Protein AF-A0A2V5MLC0-F1 (afdb_monomer)

Secondary structure (DSSP, 8-state):
-TTPPP-EEEEEEE-SSSSSS-SEEEEEEEEESSEEEEEEETTEEEEEETTEEEEEE-SSSSSS--EEEEEEE----SSTTSSSEEEEE-TTS-EEEEE-TT--EEEEETTEEEEE-SSEEEEE-TT-

Sequence (128 aa):
MPGQEAEDKILILEDTNGDGKADQTTVFADGLLIPTGVEPGDGGCYVGQSTELLHFKDTDGDGVADRKRIILSSFGTEDTHHILHTLRWGYDGQLYMNQSIYIHTHTETPHGVVRLNSGGILNLRLDT

Radius of gyration: 15.71 Å; Cα contacts (8 Å, |Δi|>4): 295; chains: 1; bounding box: 36×31×44 Å

Mean predicted aligned error: 4.31 Å

Nearest PDB structures (foldseek):
  3no2-assembly1_A  TM=5.331E-01  e=9.095E-01  Bacteroides caccae ATCC 43185
  7wb4-assembly1_P  TM=4.205E-01  e=1.010E+00  Xenopus laevis
  7z4b-assembly1_DW  TM=4.645E-01  e=8.621E+00  Escherichia phage vB_EcoP_SU10

Solvent-accessible surface area (backbone atoms only — not comparable to full-atom values): 7325 Å² total; per-residue (Å²): 110,95,91,57,77,48,72,41,69,42,71,47,74,40,52,86,83,74,83,86,51,67,76,45,77,41,72,26,45,67,62,34,53,66,69,58,23,67,35,80,48,96,60,36,32,37,32,22,28,50,40,34,33,34,37,37,26,36,89,85,76,82,65,42,48,79,43,78,45,80,76,42,50,47,41,25,66,79,40,82,92,22,30,49,22,63,46,41,80,43,99,86,69,28,43,32,35,32,34,33,60,78,22,51,29,59,27,74,49,97,90,45,80,48,76,42,82,38,55,50,76,49,75,45,66,89,93,110

Structure (mmCIF, N/CA/C/O backbone):
data_AF-A0A2V5MLC0-F1
#
_entry.id   AF-A0A2V5MLC0-F1
#
loop_
_atom_site.group_PDB
_atom_site.id
_atom_site.type_symbol
_atom_site.label_atom_id
_atom_site.label_alt_id
_atom_site.label_comp_id
_atom_site.label_asym_id
_atom_site.label_entity_id
_atom_site.label_seq_id
_atom_site.pdbx_PDB_ins_code
_atom_site.Cartn_x
_atom_site.Cartn_y
_atom_site.Cartn_z
_atom_site.occupancy
_atom_site.B_iso_or_equiv
_atom_site.auth_seq_id
_atom_site.auth_comp_id
_atom_site.auth_asym_id
_atom_site.auth_atom_id
_atom_site.pdbx_PDB_model_num
ATOM 1 N N . MET A 1 1 ? 18.795 -10.091 9.690 1.00 43.72 1 MET A N 1
ATOM 2 C CA . MET A 1 1 ? 19.873 -11.060 9.360 1.00 43.72 1 MET A CA 1
ATOM 3 C C . MET A 1 1 ? 19.466 -11.868 8.135 1.00 43.72 1 MET A C 1
ATOM 5 O O . MET A 1 1 ? 18.271 -11.945 7.880 1.00 43.72 1 MET A O 1
ATOM 9 N N . PRO A 1 2 ? 20.3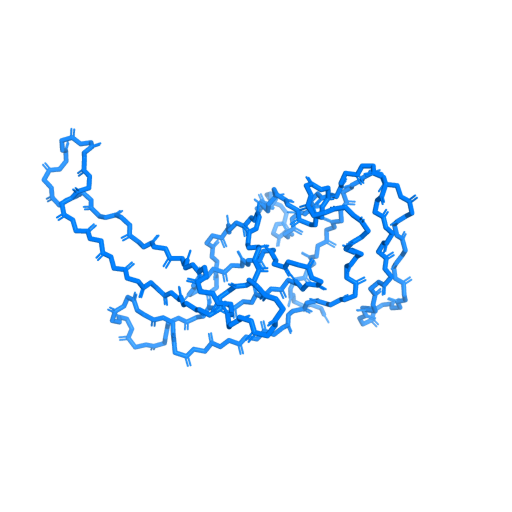97 -12.443 7.353 1.00 62.59 2 PRO A N 1
ATOM 10 C CA . PRO A 1 2 ? 20.025 -13.361 6.276 1.00 62.59 2 PRO A CA 1
ATOM 11 C C . PRO A 1 2 ? 19.097 -14.464 6.807 1.00 62.59 2 PRO A C 1
ATOM 13 O O . PRO A 1 2 ? 19.419 -15.091 7.814 1.00 62.59 2 PRO A O 1
ATOM 16 N N . GLY A 1 3 ? 17.939 -14.651 6.169 1.00 75.06 3 GLY A N 1
ATOM 17 C CA . GLY A 1 3 ? 16.911 -15.606 6.605 1.00 75.06 3 GLY A CA 1
ATOM 18 C C . GLY A 1 3 ? 15.980 -15.115 7.720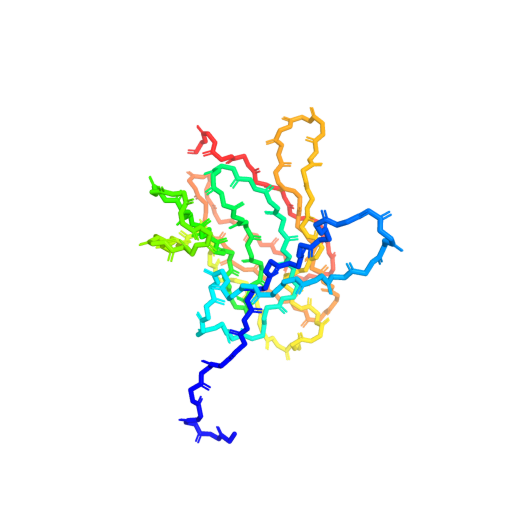 1.00 75.06 3 GLY A C 1
ATOM 19 O O . GLY A 1 3 ? 15.172 -15.899 8.201 1.00 75.06 3 GLY A O 1
ATOM 20 N N . GLN A 1 4 ? 16.082 -13.850 8.139 1.00 78.44 4 GLN A N 1
ATOM 21 C CA . GLN A 1 4 ? 15.099 -13.248 9.038 1.00 78.44 4 GLN A CA 1
ATOM 22 C C . GLN A 1 4 ? 13.780 -13.050 8.290 1.00 78.44 4 GLN A C 1
ATOM 24 O O . GLN A 1 4 ? 13.778 -12.547 7.164 1.00 78.44 4 GLN A O 1
ATOM 29 N N . GLU A 1 5 ? 12.685 -13.463 8.921 1.00 83.25 5 GLU A N 1
ATOM 30 C CA . GLU A 1 5 ? 11.348 -13.249 8.385 1.00 83.25 5 GLU A CA 1
ATOM 31 C C . GLU A 1 5 ? 11.028 -11.753 8.346 1.00 83.25 5 GLU A C 1
ATOM 33 O O . GLU A 1 5 ? 11.540 -10.955 9.134 1.00 83.25 5 GLU A O 1
ATOM 38 N N . ALA A 1 6 ? 10.229 -11.366 7.359 1.00 88.06 6 ALA A N 1
ATOM 39 C CA . ALA A 1 6 ? 9.779 -9.996 7.224 1.00 88.06 6 ALA A CA 1
ATOM 40 C C . ALA A 1 6 ? 8.773 -9.707 8.351 1.00 88.06 6 ALA A C 1
ATOM 42 O O . ALA A 1 6 ? 7.833 -10.474 8.537 1.00 88.06 6 ALA A O 1
ATOM 43 N N . GLU A 1 7 ? 8.983 -8.642 9.122 1.00 93.19 7 GLU A N 1
ATOM 44 C CA . GLU A 1 7 ? 8.195 -8.354 10.333 1.00 93.19 7 GLU A CA 1
ATOM 45 C C . GLU A 1 7 ? 7.532 -6.971 10.301 1.00 93.19 7 GLU A C 1
ATOM 47 O O . GLU A 1 7 ? 6.856 -6.599 11.265 1.00 93.19 7 GLU A O 1
ATOM 52 N N . ASP A 1 8 ? 7.689 -6.214 9.208 1.00 95.56 8 ASP A N 1
ATOM 53 C CA . ASP A 1 8 ? 7.096 -4.884 9.105 1.00 95.56 8 ASP A CA 1
ATOM 54 C C . ASP A 1 8 ? 5.565 -4.988 9.078 1.00 95.56 8 ASP A C 1
ATOM 56 O O . ASP A 1 8 ? 4.981 -6.007 8.686 1.00 95.56 8 ASP A O 1
ATOM 60 N N . LYS A 1 9 ? 4.908 -3.921 9.538 1.00 97.25 9 LYS A N 1
ATOM 61 C CA . LYS A 1 9 ? 3.466 -3.898 9.797 1.00 97.25 9 LYS A CA 1
ATOM 62 C C . LYS A 1 9 ? 2.806 -2.660 9.215 1.00 97.25 9 LYS A C 1
ATOM 64 O O . LYS A 1 9 ? 3.432 -1.613 9.061 1.00 97.25 9 LYS A O 1
ATOM 69 N N . ILE A 1 10 ? 1.507 -2.780 8.981 1.00 97.50 10 ILE A N 1
ATOM 70 C CA . ILE A 1 10 ? 0.590 -1.665 8.765 1.00 97.50 10 ILE A CA 1
ATOM 71 C C . ILE A 1 10 ? -0.253 -1.541 10.018 1.00 97.50 10 ILE A C 1
ATOM 73 O O . ILE A 1 10 ? -0.864 -2.514 10.462 1.00 97.50 10 ILE A O 1
ATOM 77 N N . LEU A 1 11 ? -0.265 -0.344 10.591 1.00 97.56 11 LEU A N 1
ATOM 78 C CA . LEU A 1 11 ? -0.981 -0.053 11.822 1.00 97.56 11 LEU A CA 1
ATOM 79 C C . LEU A 1 11 ? -2.134 0.903 11.533 1.00 97.56 11 LEU A C 1
ATOM 81 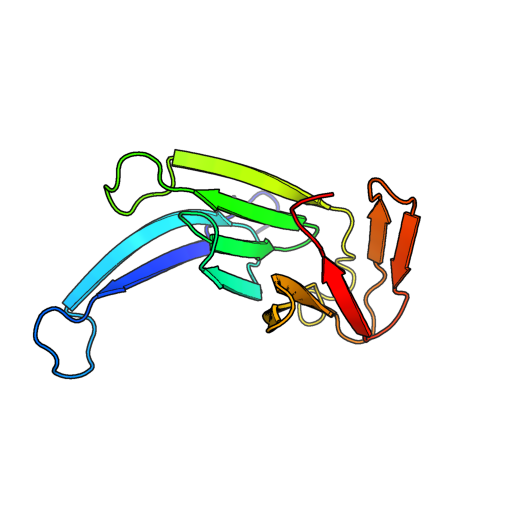O O . LEU A 1 11 ? -1.964 1.881 10.804 1.00 97.56 11 LEU A O 1
ATOM 85 N N . ILE A 1 12 ? -3.280 0.637 12.147 1.00 96.94 12 ILE A N 1
ATOM 86 C CA . ILE A 1 12 ? -4.365 1.604 12.288 1.00 96.94 12 ILE A CA 1
ATOM 87 C C . ILE A 1 12 ? -4.180 2.280 1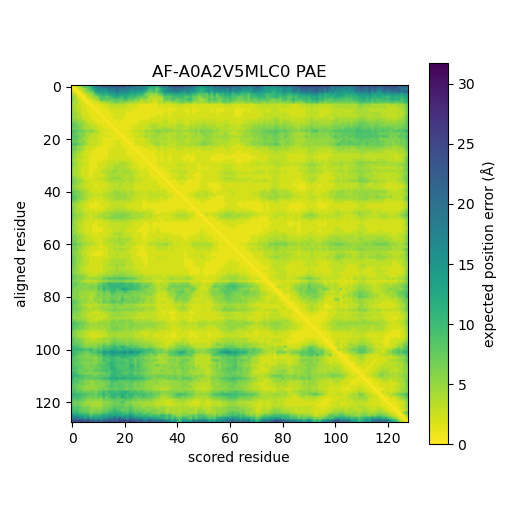3.643 1.00 96.94 12 ILE A C 1
ATOM 89 O O . ILE A 1 12 ? -4.083 1.606 14.669 1.00 96.94 12 ILE A O 1
ATOM 93 N N . LEU A 1 13 ? -4.101 3.608 13.626 1.00 96.94 13 LEU A N 1
ATOM 94 C CA . LEU A 1 13 ? -4.008 4.446 14.816 1.00 96.94 13 LEU A CA 1
ATOM 95 C C . LEU A 1 13 ? -5.328 5.198 14.969 1.00 96.94 13 LEU A C 1
ATOM 97 O O . LEU A 1 13 ? -5.682 5.989 14.094 1.00 96.94 13 LEU A O 1
ATOM 101 N N . GLU A 1 14 ? -6.047 4.943 16.056 1.00 97.00 14 GLU A N 1
ATOM 102 C CA . GLU A 1 14 ? -7.366 5.528 16.303 1.00 97.00 14 GLU A CA 1
ATOM 103 C C . GLU A 1 14 ? -7.311 6.492 17.489 1.00 97.00 14 GLU A C 1
ATOM 105 O O . GLU A 1 14 ? -6.865 6.125 18.576 1.00 97.00 14 GLU A O 1
ATOM 110 N N . ASP A 1 15 ? -7.769 7.723 17.270 1.00 97.56 15 ASP A N 1
ATOM 111 C CA . ASP A 1 15 ? -8.052 8.714 18.310 1.00 97.56 15 ASP A CA 1
ATOM 112 C C . ASP A 1 15 ? -9.553 8.659 18.622 1.00 97.56 15 ASP A C 1
ATOM 114 O O . ASP A 1 15 ? -10.388 9.083 17.820 1.00 97.56 15 ASP A O 1
ATOM 118 N N . THR A 1 16 ? -9.901 8.086 19.771 1.00 97.38 16 THR A N 1
ATOM 119 C CA . THR A 1 16 ? -11.295 7.844 20.170 1.00 97.38 16 THR A CA 1
ATOM 120 C C . THR A 1 16 ? -11.909 9.020 20.919 1.00 97.38 16 THR A C 1
ATOM 122 O O . THR A 1 16 ? -13.127 9.057 21.118 1.00 97.38 16 THR A O 1
ATOM 125 N N . ASN A 1 17 ? -11.087 9.979 21.350 1.00 97.44 17 ASN A N 1
ATOM 126 C CA . ASN A 1 17 ? -11.505 11.086 22.204 1.00 97.44 17 ASN A CA 1
ATOM 127 C C . ASN A 1 17 ? -11.335 12.473 21.544 1.00 97.44 17 ASN A C 1
ATOM 129 O O . ASN A 1 17 ? -11.879 13.459 22.050 1.00 97.44 17 ASN A O 1
ATOM 133 N N . GLY A 1 18 ? -10.671 12.539 20.390 1.00 97.06 18 GLY A N 1
ATOM 134 C CA . GLY A 1 18 ? -10.490 13.736 19.575 1.00 97.06 18 GLY A CA 1
ATOM 135 C C . GLY A 1 18 ? -9.401 14.687 20.075 1.00 97.06 18 GLY A C 1
ATOM 136 O O . GLY A 1 18 ? -9.451 15.874 19.737 1.00 97.06 18 GLY A O 1
ATOM 137 N N . ASP A 1 19 ? -8.451 14.227 20.895 1.00 97.88 19 ASP A N 1
ATOM 138 C CA . ASP A 1 19 ? -7.356 15.053 21.424 1.00 97.88 19 ASP A CA 1
ATOM 139 C C . ASP A 1 19 ? -6.124 15.135 20.502 1.00 97.88 19 ASP A C 1
ATOM 141 O O . ASP A 1 19 ? -5.156 15.843 20.812 1.00 97.88 19 ASP A O 1
ATOM 145 N N . GLY A 1 20 ? -6.166 14.461 19.351 1.00 96.25 20 GLY A N 1
ATOM 146 C CA . GLY A 1 20 ? -5.086 14.393 18.374 1.00 96.25 20 GLY A CA 1
ATOM 147 C C . GLY A 1 20 ? -4.015 13.352 18.703 1.00 96.25 20 GLY A C 1
ATOM 148 O O . GLY A 1 20 ? -2.941 13.386 18.092 1.00 96.25 20 GLY A O 1
ATOM 149 N N . LYS A 1 21 ? -4.259 12.445 19.656 1.00 96.88 21 LYS A N 1
ATOM 150 C CA . LYS A 1 21 ? -3.377 11.320 19.985 1.00 96.88 21 LYS A CA 1
ATOM 151 C C . LYS A 1 21 ? -4.100 10.001 19.763 1.00 96.88 21 LYS A C 1
ATOM 153 O O . LYS A 1 21 ? -5.286 9.865 20.014 1.00 96.88 21 LYS A O 1
ATOM 158 N N . ALA A 1 22 ? -3.346 9.002 19.318 1.00 97.31 22 ALA A N 1
ATOM 159 C CA . ALA A 1 22 ? -3.882 7.657 19.202 1.00 97.31 22 ALA A CA 1
ATOM 160 C C . ALA A 1 22 ? -4.131 7.062 20.599 1.00 97.31 22 ALA A C 1
ATOM 162 O O . A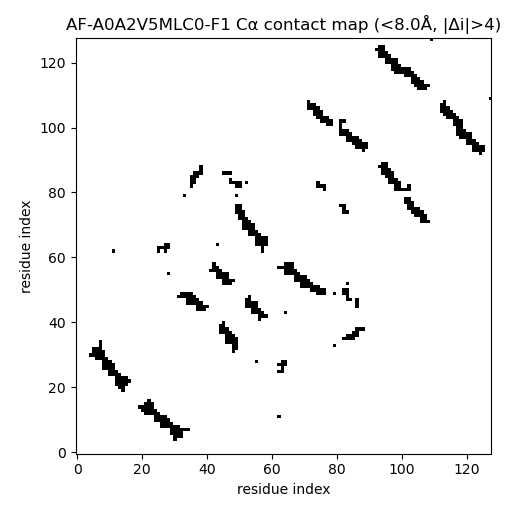LA A 1 22 ? -3.205 6.969 21.408 1.00 97.31 22 ALA A O 1
ATOM 163 N N . ASP A 1 23 ? -5.363 6.629 20.843 1.00 97.50 23 ASP A N 1
ATOM 164 C CA . ASP A 1 23 ? -5.784 5.867 22.020 1.00 97.50 23 ASP A CA 1
ATOM 165 C C . ASP A 1 23 ? -5.647 4.359 21.786 1.00 97.50 23 ASP A C 1
ATOM 167 O O . ASP A 1 23 ? -5.361 3.598 22.713 1.00 97.50 23 ASP A O 1
ATOM 171 N N . GLN A 1 24 ? -5.859 3.921 20.540 1.00 97.00 24 GLN A N 1
ATOM 172 C CA . GLN A 1 24 ? -5.794 2.518 20.143 1.00 97.00 24 GLN A CA 1
ATOM 173 C C . GLN A 1 24 ? -4.850 2.316 18.959 1.00 97.00 24 GLN A C 1
ATOM 175 O O . GLN A 1 24 ? -4.651 3.190 18.112 1.00 97.00 24 GLN A O 1
ATOM 180 N N . THR A 1 25 ? -4.228 1.141 18.925 1.00 97.62 25 THR A N 1
ATOM 181 C CA . THR A 1 25 ? -3.342 0.711 17.844 1.00 97.62 25 THR A CA 1
ATOM 182 C C . THR A 1 25 ? -3.681 -0.720 17.474 1.00 97.62 25 THR A C 1
ATOM 184 O O . THR A 1 25 ? -3.522 -1.626 18.292 1.00 97.62 25 THR A O 1
ATOM 187 N N . THR A 1 26 ? -4.097 -0.913 16.229 1.00 97.25 26 THR A N 1
ATOM 188 C CA . THR A 1 26 ? -4.445 -2.222 15.673 1.00 97.25 26 THR A CA 1
ATOM 189 C C . THR A 1 26 ? -3.453 -2.579 14.579 1.00 97.25 26 THR A C 1
ATOM 191 O O . THR A 1 26 ? -3.112 -1.745 13.739 1.00 97.25 26 THR A O 1
ATOM 194 N N . VAL A 1 27 ? -2.970 -3.821 14.581 1.00 98.12 27 VAL A N 1
ATOM 195 C CA . VAL A 1 27 ? -2.171 -4.350 13.471 1.00 98.12 27 VAL A CA 1
ATOM 196 C C . VAL A 1 27 ? -3.132 -4.748 12.358 1.00 98.12 27 VAL A C 1
ATOM 198 O O . VAL A 1 27 ? -3.799 -5.768 12.467 1.00 98.12 27 VAL A O 1
ATOM 201 N N . PHE A 1 28 ? -3.195 -3.944 11.299 1.00 98.25 28 PHE A N 1
ATOM 202 C CA . PHE A 1 28 ? -4.046 -4.222 10.143 1.00 98.25 28 PHE A CA 1
ATOM 203 C C . PHE A 1 28 ? -3.461 -5.330 9.266 1.00 98.25 28 PHE A C 1
ATOM 205 O O . PHE A 1 28 ? -4.175 -6.214 8.811 1.00 98.25 28 PHE A O 1
ATOM 212 N N . ALA A 1 29 ? -2.149 -5.289 9.028 1.00 97.62 29 ALA A N 1
ATOM 213 C CA . ALA A 1 29 ? -1.424 -6.317 8.291 1.00 97.62 29 ALA A CA 1
ATOM 214 C C . ALA A 1 29 ? 0.010 -6.425 8.815 1.00 97.62 29 ALA A C 1
ATOM 216 O O . ALA A 1 29 ? 0.589 -5.435 9.271 1.00 97.62 29 ALA A O 1
ATOM 217 N N . ASP A 1 30 ? 0.600 -7.612 8.727 1.00 96.50 30 ASP A N 1
ATOM 218 C CA . ASP A 1 30 ? 1.996 -7.861 9.065 1.00 96.50 30 ASP A CA 1
ATOM 219 C C . ASP A 1 30 ? 2.688 -8.779 8.050 1.00 96.50 30 ASP A C 1
ATOM 221 O O . ASP A 1 30 ? 2.144 -9.090 6.985 1.00 96.50 30 ASP A O 1
ATOM 225 N N . GLY A 1 31 ? 3.948 -9.123 8.327 1.00 94.25 31 GLY A N 1
ATOM 226 C CA . GLY A 1 31 ? 4.753 -9.922 7.411 1.00 94.25 31 GLY A CA 1
ATOM 227 C C . GLY A 1 31 ? 5.237 -9.130 6.196 1.00 94.25 31 GLY A C 1
ATOM 228 O O . GLY A 1 31 ? 5.483 -9.718 5.138 1.00 94.25 31 GLY A O 1
ATOM 229 N N . LEU A 1 32 ? 5.306 -7.797 6.304 1.00 94.75 32 LEU A N 1
ATOM 230 C CA . LEU A 1 32 ? 5.745 -6.940 5.210 1.00 94.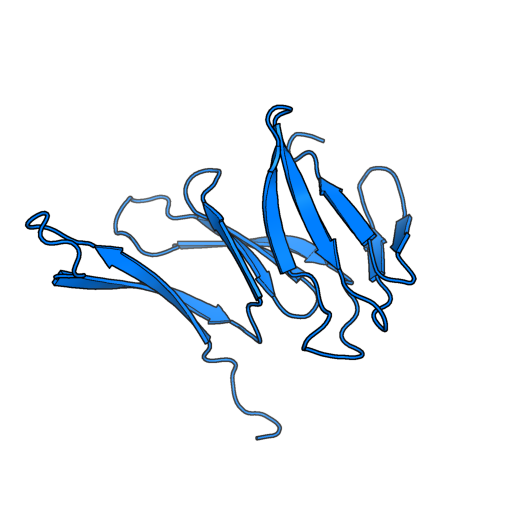75 32 LEU A CA 1
ATOM 231 C C . LEU A 1 32 ? 7.268 -6.827 5.165 1.00 94.75 32 LEU A C 1
ATOM 233 O O . LEU A 1 32 ? 7.945 -6.836 6.192 1.00 94.75 32 LEU A O 1
ATOM 237 N N . LEU A 1 33 ? 7.795 -6.700 3.947 1.00 92.81 33 LEU A N 1
ATOM 238 C CA . LEU A 1 33 ? 9.221 -6.550 3.662 1.00 92.81 33 LEU A CA 1
ATOM 239 C C . LEU A 1 33 ? 9.515 -5.164 3.083 1.00 92.81 33 LEU A C 1
ATOM 241 O O . LEU A 1 33 ? 9.403 -4.977 1.874 1.00 92.81 33 LEU A O 1
ATOM 245 N N . ILE A 1 34 ? 9.957 -4.209 3.901 1.00 92.94 34 ILE A N 1
ATOM 246 C CA . ILE A 1 34 ? 10.312 -2.856 3.438 1.00 92.94 34 ILE A CA 1
ATOM 247 C C . ILE A 1 34 ? 9.103 -2.160 2.764 1.00 92.94 34 ILE A C 1
ATOM 249 O O . ILE A 1 34 ? 9.151 -1.823 1.573 1.00 92.94 34 ILE A O 1
ATOM 253 N N . PRO A 1 35 ? 7.978 -1.968 3.483 1.00 95.31 35 PRO A N 1
ATOM 254 C CA . PRO A 1 35 ? 6.877 -1.153 2.992 1.00 95.31 35 PRO A CA 1
ATOM 255 C C . PRO A 1 35 ? 7.299 0.323 2.961 1.00 95.31 35 PRO A C 1
ATOM 257 O O . PRO A 1 35 ? 7.840 0.852 3.930 1.00 95.31 35 PRO A O 1
ATOM 260 N N . THR A 1 36 ? 7.057 1.003 1.843 1.00 94.88 36 THR A N 1
ATOM 261 C CA . THR A 1 36 ? 7.523 2.388 1.601 1.00 94.88 36 THR A CA 1
ATOM 262 C C . THR A 1 36 ? 6.413 3.345 1.174 1.00 94.88 36 THR A C 1
ATOM 264 O O . THR A 1 36 ? 6.619 4.558 1.107 1.00 94.88 36 THR A O 1
ATOM 267 N N . GLY A 1 37 ? 5.206 2.835 0.940 1.00 94.31 37 GLY A N 1
ATOM 268 C CA . GLY A 1 37 ? 4.018 3.647 0.722 1.00 94.31 37 GLY A CA 1
ATOM 269 C C . GLY A 1 37 ? 2.761 2.882 1.101 1.00 94.31 37 GLY A C 1
ATOM 270 O O . GLY A 1 37 ? 2.696 1.674 0.897 1.00 94.31 37 GLY A O 1
ATOM 271 N N . VAL A 1 38 ? 1.771 3.595 1.632 1.00 97.06 38 VAL A N 1
ATOM 272 C CA . VAL A 1 38 ? 0.440 3.072 1.948 1.00 97.06 38 VAL A CA 1
ATOM 273 C C . VAL A 1 38 ? -0.603 4.085 1.492 1.00 97.06 38 VAL A C 1
ATOM 275 O O . VAL A 1 38 ? -0.424 5.278 1.717 1.00 97.06 38 VAL A O 1
ATOM 278 N N . GLU A 1 39 ? -1.668 3.616 0.849 1.00 97.44 39 GLU A N 1
ATOM 279 C CA . GLU A 1 39 ? -2.804 4.447 0.44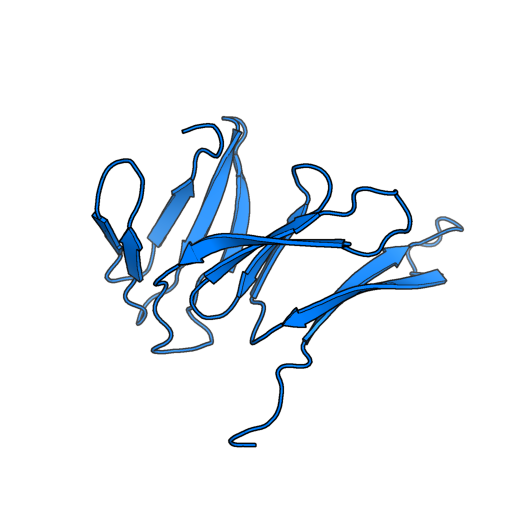2 1.00 97.44 39 GLU A CA 1
ATOM 280 C C . GLU A 1 39 ? -4.120 3.677 0.661 1.00 97.44 39 GLU A C 1
ATOM 282 O O . GLU A 1 39 ? -4.295 2.598 0.082 1.00 97.44 39 GLU A O 1
ATOM 287 N N . PRO A 1 40 ? -5.056 4.180 1.487 1.00 95.94 40 PRO A N 1
ATOM 288 C CA . PRO A 1 40 ? -6.363 3.551 1.680 1.00 95.94 40 PRO A CA 1
ATOM 289 C C . PRO A 1 40 ? -7.167 3.443 0.377 1.00 95.94 40 PRO A C 1
ATOM 291 O O . PRO A 1 40 ? -7.167 4.360 -0.444 1.00 95.94 40 PRO A O 1
ATOM 294 N N . GLY A 1 41 ? -7.891 2.341 0.183 1.00 93.94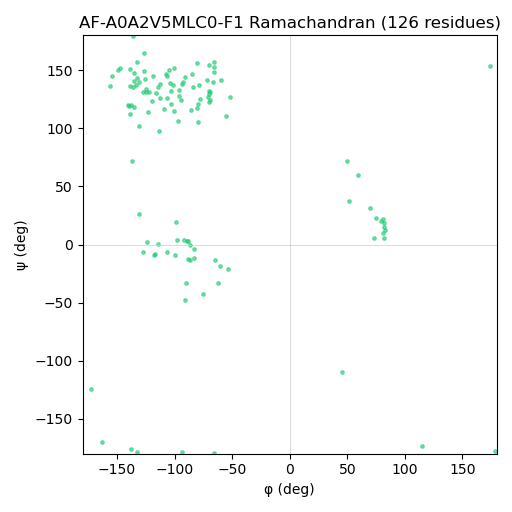 41 GLY A N 1
ATOM 295 C CA . GLY A 1 41 ? -8.713 2.122 -1.009 1.00 93.94 41 GLY A CA 1
ATOM 296 C C . GLY A 1 41 ? -9.342 0.729 -1.078 1.00 93.94 41 GLY A C 1
ATOM 297 O O . GLY A 1 41 ? -8.823 -0.241 -0.528 1.00 93.94 41 GLY A O 1
ATOM 298 N N . ASP A 1 42 ? -10.479 0.627 -1.768 1.00 92.88 42 ASP A N 1
ATOM 299 C CA . ASP A 1 42 ? -11.162 -0.633 -2.109 1.00 92.88 42 ASP A CA 1
ATOM 300 C C . ASP A 1 42 ? -11.434 -1.603 -0.941 1.00 92.88 42 ASP A C 1
ATOM 302 O O . ASP A 1 42 ? -11.390 -2.831 -1.093 1.00 92.88 42 ASP A O 1
ATOM 306 N N . GLY A 1 43 ? -11.767 -1.047 0.229 1.00 93.31 43 GLY A N 1
ATOM 307 C CA . GLY A 1 43 ? -12.048 -1.809 1.454 1.00 93.31 43 GLY A CA 1
ATOM 308 C C . GLY A 1 43 ? -10.798 -2.231 2.232 1.00 93.31 43 GLY A C 1
ATOM 309 O O . GLY A 1 43 ? -10.858 -3.156 3.031 1.00 93.31 43 GLY A O 1
ATOM 310 N N . GLY A 1 44 ? -9.659 -1.591 1.980 1.00 96.38 44 GLY A N 1
ATOM 311 C CA . GLY A 1 44 ? -8.440 -1.768 2.759 1.00 96.38 44 GLY A CA 1
ATOM 312 C C . GLY A 1 44 ? -7.379 -0.766 2.325 1.00 96.38 44 GLY A C 1
ATOM 313 O O . GLY A 1 44 ? -7.646 0.439 2.323 1.00 96.38 44 GLY A O 1
ATOM 314 N N . CYS A 1 45 ? -6.191 -1.232 1.941 1.00 97.44 45 CYS A N 1
ATOM 315 C CA . CYS A 1 45 ? -5.118 -0.351 1.483 1.00 97.44 45 CYS A CA 1
ATOM 316 C C . CYS A 1 45 ? -4.215 -0.972 0.412 1.00 97.44 45 CYS A C 1
ATOM 318 O O . CYS A 1 45 ? -4.014 -2.187 0.334 1.00 97.44 45 CYS A O 1
ATOM 320 N N . TYR A 1 46 ? -3.655 -0.093 -0.412 1.00 97.75 46 TYR A N 1
ATOM 321 C CA . TYR A 1 46 ? -2.590 -0.379 -1.360 1.00 97.75 46 TYR A CA 1
ATOM 322 C C . TYR A 1 46 ? -1.244 -0.088 -0.719 1.00 97.75 46 TYR A C 1
ATOM 324 O O . TYR A 1 46 ? -1.100 0.914 -0.019 1.00 97.75 46 TYR A O 1
ATOM 332 N N . VAL A 1 47 ? -0.265 -0.958 -0.951 1.00 97.81 47 VAL A N 1
ATOM 333 C CA . VAL A 1 47 ? 1.025 -0.905 -0.262 1.00 97.81 47 VAL A CA 1
ATOM 334 C C . VAL A 1 47 ? 2.151 -1.162 -1.245 1.00 97.81 47 VAL A C 1
ATOM 336 O O . VAL A 1 47 ? 2.211 -2.223 -1.862 1.00 97.81 47 VAL A O 1
ATOM 339 N N . GLY A 1 48 ? 3.048 -0.190 -1.377 1.00 96.19 48 GLY A N 1
ATOM 340 C CA . GLY A 1 48 ? 4.307 -0.362 -2.089 1.00 96.19 48 GLY A CA 1
ATOM 341 C C . GLY A 1 48 ? 5.288 -1.053 -1.156 1.00 96.19 48 GLY A C 1
ATOM 342 O O . GLY A 1 48 ? 5.603 -0.518 -0.090 1.00 96.19 48 GLY A O 1
ATOM 343 N N . GLN A 1 49 ? 5.733 -2.248 -1.524 1.00 94.00 49 GLN A N 1
ATOM 344 C CA . GLN A 1 49 ? 6.613 -3.075 -0.713 1.00 94.00 49 GLN A CA 1
ATOM 345 C C . GLN A 1 49 ? 7.667 -3.730 -1.600 1.00 94.00 49 GLN A C 1
ATOM 347 O O . GLN A 1 49 ? 7.324 -4.566 -2.430 1.00 94.00 49 GLN A O 1
ATOM 352 N N . SER A 1 50 ? 8.949 -3.455 -1.351 1.00 92.38 50 SER A N 1
ATOM 353 C CA . SER A 1 50 ? 10.064 -4.093 -2.068 1.00 92.38 50 SER A CA 1
ATOM 354 C C . SER A 1 50 ? 9.830 -4.146 -3.595 1.00 92.38 50 SER A C 1
ATOM 356 O O . SER A 1 50 ? 9.851 -3.106 -4.249 1.00 92.38 50 SER A O 1
ATOM 358 N N . THR A 1 51 ? 9.582 -5.332 -4.158 1.00 93.12 51 THR A N 1
ATOM 359 C CA . THR A 1 51 ? 9.358 -5.587 -5.590 1.00 93.12 51 THR A CA 1
ATOM 360 C C . THR A 1 51 ? 7.886 -5.547 -6.027 1.00 93.12 51 THR A C 1
ATOM 362 O O . THR A 1 51 ? 7.595 -5.849 -7.190 1.00 93.12 51 THR A O 1
ATOM 365 N N . GLU A 1 52 ? 6.945 -5.218 -5.137 1.00 95.56 52 GLU A N 1
ATOM 366 C CA . GLU A 1 52 ? 5.504 -5.439 -5.315 1.00 95.56 52 GLU A CA 1
ATOM 367 C C . GLU A 1 52 ? 4.642 -4.228 -4.918 1.00 95.56 52 GLU A C 1
ATOM 369 O O . GLU A 1 52 ? 4.928 -3.494 -3.972 1.00 95.56 52 GLU A O 1
ATOM 374 N N . LEU A 1 53 ? 3.519 -4.071 -5.621 1.00 96.44 53 LEU A N 1
ATOM 375 C CA . LEU A 1 53 ? 2.353 -3.325 -5.160 1.00 96.44 53 LEU A CA 1
ATOM 376 C C . LEU A 1 53 ? 1.324 -4.339 -4.657 1.00 96.44 53 LEU A C 1
ATOM 378 O O . LEU A 1 53 ? 0.779 -5.124 -5.436 1.00 96.44 53 LEU A O 1
ATOM 382 N N . LEU A 1 54 ? 1.043 -4.308 -3.362 1.00 97.19 54 LEU A N 1
ATOM 383 C CA . LEU A 1 54 ? 0.093 -5.185 -2.689 1.00 97.19 54 LEU A CA 1
ATOM 384 C C . LEU A 1 54 ? -1.240 -4.469 -2.459 1.00 97.19 54 LEU A C 1
ATOM 386 O O . LEU A 1 54 ? -1.276 -3.255 -2.276 1.00 97.19 54 LEU A O 1
ATOM 390 N N . HIS A 1 55 ? -2.329 -5.230 -2.413 1.00 97.56 55 HIS A N 1
ATOM 391 C CA . HIS A 1 55 ? -3.616 -4.799 -1.871 1.00 97.56 55 HIS A CA 1
ATOM 392 C C . HIS A 1 55 ? -3.989 -5.703 -0.705 1.00 97.56 55 HIS A C 1
ATOM 394 O O . HIS A 1 55 ? -4.067 -6.927 -0.861 1.00 97.56 55 HIS A O 1
ATOM 400 N N . PHE A 1 56 ? -4.208 -5.083 0.445 1.00 98.25 56 PHE A N 1
ATOM 401 C CA . PHE A 1 56 ? -4.771 -5.712 1.627 1.00 98.25 56 PHE A CA 1
ATOM 402 C C . PHE A 1 56 ? -6.223 -5.281 1.758 1.00 98.25 56 PHE A C 1
ATOM 404 O O . PHE A 1 56 ? -6.545 -4.114 1.529 1.00 98.25 56 PHE A O 1
ATOM 411 N N . LYS A 1 57 ? -7.097 -6.215 2.121 1.00 98.06 57 LYS A N 1
ATOM 412 C CA . LYS A 1 57 ? -8.523 -5.961 2.299 1.00 98.06 57 LYS A CA 1
ATOM 413 C C . LYS A 1 57 ? -9.002 -6.617 3.583 1.00 98.06 57 LYS A C 1
ATOM 415 O O . LYS A 1 57 ? -8.577 -7.729 3.870 1.00 98.06 57 LYS A O 1
ATOM 420 N N . ASP A 1 58 ? -9.872 -5.915 4.292 1.00 97.56 58 ASP A N 1
ATOM 421 C CA . ASP A 1 58 ? -10.673 -6.428 5.399 1.00 97.56 58 ASP A CA 1
ATOM 422 C C . ASP A 1 58 ? -12.098 -6.652 4.859 1.00 97.56 58 ASP A C 1
ATOM 424 O O . ASP A 1 58 ? -12.700 -5.738 4.278 1.00 97.56 58 ASP A O 1
ATOM 428 N N . THR A 1 59 ? -12.604 -7.889 4.927 1.00 97.50 59 THR A N 1
ATOM 429 C CA . THR A 1 59 ? -13.941 -8.229 4.413 1.00 97.50 59 THR A CA 1
ATOM 430 C C . THR A 1 59 ? -15.004 -8.467 5.477 1.00 97.50 59 THR A C 1
ATOM 432 O O . THR A 1 59 ? -16.178 -8.575 5.106 1.00 97.50 59 THR A O 1
ATOM 435 N N . ASP A 1 60 ? -14.644 -8.482 6.760 1.00 96.94 60 ASP A N 1
ATOM 436 C CA . ASP A 1 60 ? -15.575 -8.684 7.876 1.00 96.94 60 ASP A CA 1
ATOM 437 C C . ASP A 1 60 ? -15.682 -7.480 8.8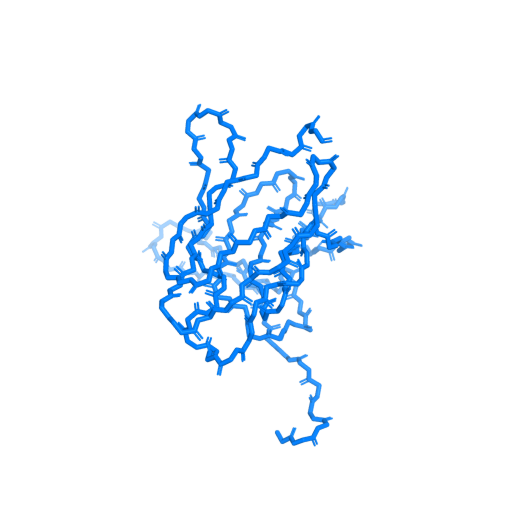31 1.00 96.94 60 ASP A C 1
ATOM 439 O O . ASP A 1 60 ? -16.631 -7.409 9.617 1.00 96.94 60 ASP A O 1
ATOM 443 N N . GLY A 1 61 ? -14.825 -6.473 8.659 1.00 95.19 61 GLY A N 1
ATOM 444 C CA . GLY A 1 61 ? -14.866 -5.191 9.351 1.00 95.19 61 GLY A CA 1
ATOM 445 C C . GLY A 1 61 ? -14.263 -5.230 10.751 1.00 95.19 61 GLY A C 1
ATOM 446 O O . GLY A 1 61 ? -14.627 -4.384 11.573 1.00 95.19 61 GLY A O 1
ATOM 447 N N . ASP A 1 62 ? -13.400 -6.201 11.050 1.00 95.69 62 ASP A N 1
ATOM 448 C CA . ASP A 1 62 ? -12.737 -6.323 12.349 1.00 95.69 62 ASP A CA 1
ATOM 449 C C . ASP A 1 62 ? -11.476 -5.445 12.490 1.00 95.69 62 ASP A C 1
ATOM 451 O O . ASP A 1 62 ? -10.896 -5.355 13.577 1.00 95.69 62 ASP A O 1
ATOM 455 N N . GLY A 1 63 ? -11.081 -4.738 11.425 1.00 95.00 63 GLY A N 1
ATOM 456 C CA . GLY A 1 63 ? -9.894 -3.890 11.409 1.00 95.00 63 GLY A CA 1
ATOM 457 C C . GLY A 1 63 ? -8.595 -4.657 11.158 1.00 95.00 63 GLY A C 1
ATOM 458 O O . GLY A 1 63 ? -7.517 -4.099 11.387 1.00 95.00 63 GLY A O 1
ATOM 459 N N . VAL A 1 64 ? -8.675 -5.901 10.679 1.00 97.56 64 VAL A N 1
ATOM 460 C CA . VAL A 1 64 ? -7.550 -6.746 10.273 1.00 97.56 64 VAL A CA 1
ATOM 461 C C . VAL A 1 64 ? -7.766 -7.221 8.834 1.00 97.56 64 VAL A C 1
ATOM 463 O O . VAL A 1 64 ? -8.837 -7.661 8.433 1.00 97.56 64 VAL A O 1
ATOM 466 N N . ALA A 1 65 ? -6.728 -7.129 8.006 1.00 97.94 65 ALA A N 1
ATOM 467 C CA . ALA A 1 65 ? -6.811 -7.602 6.634 1.00 97.94 65 ALA A CA 1
ATOM 468 C C . ALA A 1 65 ? -6.881 -9.136 6.584 1.00 97.94 65 ALA A C 1
ATOM 470 O O . ALA A 1 65 ? -5.950 -9.829 6.995 1.00 97.94 65 ALA A O 1
ATOM 471 N N . ASP A 1 66 ? -7.939 -9.666 5.977 1.00 97.38 66 ASP A N 1
ATOM 472 C CA . ASP A 1 66 ? -8.157 -11.099 5.761 1.00 97.38 66 ASP A CA 1
ATOM 473 C C . ASP A 1 66 ? -7.798 -11.549 4.331 1.00 97.38 66 ASP A C 1
ATOM 475 O O . ASP A 1 66 ? -7.730 -12.746 4.026 1.00 97.38 66 ASP A O 1
ATOM 479 N N . ARG A 1 67 ? -7.522 -10.596 3.431 1.00 97.56 67 ARG A N 1
ATOM 480 C CA . ARG A 1 67 ? -7.084 -10.857 2.055 1.00 97.56 67 ARG A CA 1
ATOM 481 C C . ARG A 1 67 ? -5.854 -10.046 1.683 1.00 97.56 67 ARG A C 1
ATOM 483 O O . ARG A 1 67 ? -5.774 -8.849 1.937 1.00 97.56 67 ARG A O 1
ATOM 490 N N . LYS A 1 68 ? -4.946 -10.701 0.955 1.00 97.19 68 LYS A N 1
ATOM 491 C CA . LYS A 1 68 ? -3.757 -10.113 0.329 1.00 97.19 68 LYS A CA 1
ATOM 492 C C . LYS A 1 68 ? -3.720 -10.480 -1.151 1.00 97.19 68 LYS A C 1
ATOM 494 O O . LYS A 1 68 ? -3.854 -11.653 -1.503 1.00 97.19 68 LYS A O 1
ATOM 499 N N . ARG A 1 69 ? -3.503 -9.496 -2.022 1.00 96.44 69 ARG A N 1
ATOM 500 C CA . ARG A 1 69 ? -3.322 -9.692 -3.468 1.00 96.44 69 ARG A CA 1
ATOM 501 C C . ARG A 1 69 ? -2.125 -8.893 -3.970 1.00 96.44 69 ARG A C 1
ATOM 503 O O . ARG A 1 69 ? -1.982 -7.729 -3.619 1.00 96.44 69 ARG A O 1
ATOM 510 N N . ILE A 1 70 ? -1.309 -9.495 -4.832 1.00 96.00 70 ILE A N 1
ATOM 511 C CA . ILE A 1 70 ? -0.300 -8.765 -5.610 1.00 96.00 70 ILE A CA 1
ATOM 512 C C . ILE A 1 70 ? -1.013 -8.116 -6.798 1.00 96.00 70 ILE A C 1
ATOM 514 O O . ILE A 1 70 ? -1.662 -8.806 -7.583 1.00 96.00 70 ILE A O 1
ATOM 518 N N . ILE A 1 71 ? -0.934 -6.793 -6.890 1.00 94.81 71 ILE A N 1
ATOM 519 C CA . ILE A 1 71 ? -1.559 -5.990 -7.947 1.00 94.81 71 ILE A CA 1
ATOM 520 C C . ILE A 1 71 ? -0.594 -5.811 -9.110 1.00 94.81 71 ILE A C 1
ATOM 522 O O . ILE A 1 71 ? -0.960 -6.039 -10.257 1.00 94.81 71 ILE A O 1
ATOM 526 N N . LEU A 1 72 ? 0.642 -5.431 -8.795 1.00 93.94 72 LEU A N 1
ATOM 527 C CA . LEU A 1 72 ? 1.750 -5.337 -9.735 1.00 93.94 72 LEU A CA 1
ATOM 528 C C . LEU A 1 72 ? 3.009 -5.876 -9.064 1.00 93.94 72 LEU A C 1
ATOM 530 O O . LEU A 1 72 ? 3.169 -5.771 -7.849 1.00 93.94 72 LEU A O 1
ATOM 534 N N . SER A 1 73 ? 3.912 -6.420 -9.865 1.00 93.56 73 SER A N 1
ATOM 535 C CA . SER A 1 73 ? 5.206 -6.925 -9.413 1.00 93.56 73 SER A CA 1
ATOM 536 C C . SER A 1 73 ? 6.328 -6.430 -10.321 1.00 93.56 73 SER A C 1
ATOM 538 O O . SER A 1 73 ? 6.093 -5.724 -11.309 1.00 93.56 73 SER A O 1
ATOM 540 N N . SER A 1 74 ? 7.550 -6.860 -10.011 1.00 91.25 74 SER A N 1
ATOM 541 C CA . SER A 1 74 ? 8.752 -6.589 -10.808 1.00 91.25 74 SER A CA 1
ATOM 542 C C . SER A 1 74 ? 9.204 -5.126 -10.764 1.00 91.25 74 SER A C 1
ATOM 544 O O . SER A 1 74 ? 9.792 -4.613 -11.724 1.00 91.25 74 SER A O 1
ATOM 546 N N . PHE A 1 75 ? 8.958 -4.471 -9.627 1.00 91.81 75 PHE A N 1
ATOM 547 C CA . PHE A 1 75 ? 9.657 -3.242 -9.268 1.00 91.81 75 PHE A CA 1
ATOM 548 C C . PHE A 1 75 ? 11.105 -3.566 -8.886 1.00 91.81 75 PHE A C 1
ATOM 550 O O . PHE A 1 75 ? 11.372 -4.607 -8.280 1.00 91.81 75 PHE A O 1
ATOM 557 N N . GLY A 1 76 ? 12.045 -2.707 -9.279 1.00 87.25 76 GLY A N 1
ATOM 558 C CA . GLY A 1 76 ? 13.460 -2.914 -8.968 1.00 87.25 76 GLY A CA 1
ATOM 559 C C . GLY A 1 76 ? 13.765 -2.714 -7.479 1.00 87.25 76 GLY A C 1
ATOM 560 O O . GLY A 1 76 ? 13.066 -1.984 -6.777 1.00 87.25 76 GLY A O 1
ATOM 561 N N . THR A 1 77 ? 14.826 -3.364 -7.000 1.00 86.81 77 THR A N 1
ATOM 562 C CA . THR A 1 77 ? 15.300 -3.294 -5.602 1.00 86.81 77 THR A CA 1
ATOM 563 C C . THR A 1 77 ? 16.795 -3.011 -5.510 1.00 86.81 77 THR A C 1
ATOM 565 O O . THR A 1 77 ? 17.450 -3.425 -4.555 1.00 86.81 77 THR A O 1
ATOM 568 N N . GLU A 1 78 ? 17.367 -2.359 -6.521 1.00 87.50 78 GLU A N 1
ATOM 569 C CA . GLU A 1 78 ? 18.798 -2.053 -6.551 1.00 87.50 78 GLU A CA 1
ATOM 570 C C . GLU A 1 78 ? 19.227 -1.124 -5.399 1.00 87.50 78 GLU A C 1
ATOM 572 O O . GLU A 1 78 ? 20.324 -1.284 -4.867 1.00 87.50 78 GLU A O 1
ATOM 577 N N . ASP A 1 79 ? 18.348 -0.212 -4.970 1.00 85.12 79 ASP A N 1
ATOM 578 C CA . ASP A 1 79 ? 18.495 0.620 -3.771 1.00 85.12 79 ASP A CA 1
ATOM 579 C C . ASP A 1 79 ? 17.159 0.738 -3.021 1.00 85.12 79 ASP A C 1
ATOM 581 O O . ASP A 1 79 ? 16.209 1.376 -3.476 1.00 85.12 79 ASP A O 1
ATOM 585 N N . THR A 1 80 ? 17.085 0.153 -1.827 1.00 83.62 80 THR A N 1
ATOM 586 C CA . THR A 1 80 ? 15.855 0.080 -1.025 1.00 83.62 80 THR A CA 1
ATOM 587 C C . THR A 1 80 ? 15.270 1.444 -0.641 1.00 83.62 80 THR A C 1
ATOM 589 O O . THR A 1 80 ? 14.094 1.506 -0.300 1.00 83.62 80 THR A O 1
ATOM 592 N N . HIS A 1 81 ? 16.040 2.537 -0.698 1.00 85.94 81 HIS A N 1
ATOM 593 C CA . HIS A 1 81 ? 15.539 3.891 -0.412 1.00 85.94 81 HIS A CA 1
ATOM 594 C C . HIS A 1 81 ? 14.844 4.542 -1.617 1.00 85.94 81 HIS A C 1
ATOM 596 O O . HIS A 1 81 ? 14.213 5.587 -1.474 1.00 85.94 81 HIS A O 1
ATOM 602 N N . HIS A 1 82 ? 14.984 3.948 -2.803 1.00 89.56 82 HIS A N 1
ATOM 603 C CA . HIS A 1 82 ? 14.553 4.515 -4.080 1.00 89.56 82 HIS A CA 1
ATOM 604 C C . HIS A 1 82 ? 13.415 3.725 -4.751 1.00 89.56 82 HIS A C 1
ATOM 606 O O . HIS A 1 82 ? 12.972 4.106 -5.841 1.00 89.56 82 HIS A O 1
ATOM 612 N N . ILE A 1 83 ? 12.956 2.639 -4.113 1.00 91.75 83 ILE A N 1
ATOM 613 C CA . ILE A 1 83 ? 11.908 1.730 -4.607 1.00 91.75 83 ILE A CA 1
ATOM 614 C C . ILE A 1 83 ? 10.534 2.409 -4.710 1.00 91.75 83 ILE A C 1
ATOM 616 O O . ILE A 1 83 ? 10.387 3.589 -4.413 1.00 91.75 83 ILE A O 1
ATOM 620 N N . LEU A 1 84 ? 9.519 1.661 -5.144 1.00 92.88 84 LEU A N 1
ATOM 621 C CA . LEU A 1 84 ? 8.158 2.164 -5.326 1.00 92.88 84 LEU A CA 1
ATOM 622 C C . LEU A 1 84 ? 7.589 2.800 -4.044 1.00 92.88 84 LEU A C 1
ATOM 624 O O . LEU A 1 84 ? 7.246 2.091 -3.107 1.00 92.88 84 LEU A O 1
ATOM 628 N N . HIS A 1 85 ? 7.408 4.118 -4.032 1.00 91.94 85 HIS A N 1
ATOM 629 C CA . HIS A 1 85 ? 6.936 4.886 -2.878 1.00 91.94 85 HIS A CA 1
ATOM 630 C C . HIS A 1 85 ? 5.876 5.924 -3.284 1.00 91.94 85 HIS A C 1
ATOM 632 O O . HIS A 1 85 ? 5.535 6.068 -4.458 1.00 91.94 85 HIS A O 1
ATOM 638 N N . THR A 1 86 ? 5.360 6.684 -2.310 1.00 93.00 86 THR A N 1
ATOM 639 C CA . THR A 1 86 ? 4.396 7.788 -2.526 1.00 93.00 86 THR A CA 1
ATOM 640 C C . THR A 1 86 ? 3.219 7.369 -3.410 1.00 93.00 86 THR A C 1
ATOM 642 O O . THR A 1 86 ? 3.110 7.760 -4.576 1.00 93.00 86 THR A O 1
ATOM 645 N N . LEU A 1 87 ? 2.349 6.550 -2.825 1.00 95.94 87 LEU A N 1
ATOM 646 C CA . LEU A 1 87 ? 1.078 6.160 -3.417 1.00 95.94 87 LEU A CA 1
ATOM 647 C C . LEU A 1 87 ? 0.063 7.287 -3.234 1.00 95.94 87 LEU A C 1
ATOM 649 O O . LEU A 1 87 ? 0.013 7.897 -2.167 1.00 95.94 87 LEU A O 1
ATOM 653 N N . ARG A 1 88 ? -0.721 7.591 -4.271 1.00 95.94 88 ARG A N 1
ATOM 654 C CA . ARG A 1 88 ? -1.776 8.603 -4.173 1.00 95.94 88 ARG A CA 1
ATOM 655 C C . ARG A 1 88 ? -2.870 8.393 -5.202 1.00 95.94 88 ARG A C 1
ATOM 657 O O . ARG A 1 88 ? -2.578 8.227 -6.387 1.00 95.94 88 ARG A O 1
ATOM 664 N N . TRP A 1 89 ? -4.120 8.527 -4.782 1.00 95.69 89 TRP A N 1
ATOM 665 C CA . TRP A 1 89 ? -5.230 8.634 -5.724 1.00 95.69 89 TRP A CA 1
ATOM 666 C C . TRP A 1 89 ? -5.217 9.964 -6.483 1.00 95.69 89 TRP A C 1
ATOM 668 O O . TRP A 1 89 ? -5.133 11.055 -5.904 1.00 95.69 89 TRP A O 1
ATOM 678 N N . GLY A 1 90 ? -5.317 9.877 -7.805 1.00 94.25 90 GLY A N 1
ATOM 679 C CA . GLY A 1 90 ? -5.653 11.003 -8.662 1.00 94.25 90 GLY A CA 1
ATOM 680 C C . GLY A 1 90 ? -7.155 11.268 -8.678 1.00 94.25 90 GLY A C 1
ATOM 681 O O . GLY A 1 90 ? -7.973 10.377 -8.454 1.00 94.25 90 GLY A O 1
ATOM 682 N N . TYR A 1 91 ? -7.537 12.506 -8.997 1.00 93.81 91 TYR A N 1
ATOM 683 C CA . TYR A 1 91 ? -8.948 12.879 -9.178 1.00 93.81 91 TYR A CA 1
ATOM 684 C C . TYR A 1 91 ? -9.615 12.179 -10.373 1.00 93.81 91 TYR A C 1
ATOM 686 O O . TYR A 1 91 ? -10.834 12.210 -10.510 1.00 93.81 91 TYR A O 1
ATOM 694 N N . ASP A 1 92 ? -8.820 11.561 -11.241 1.00 93.62 92 ASP A N 1
ATOM 695 C CA . ASP A 1 92 ? -9.238 10.737 -12.371 1.00 93.62 92 ASP A CA 1
ATOM 696 C C . ASP A 1 92 ? -9.441 9.254 -12.003 1.00 93.62 92 ASP A C 1
ATOM 698 O O . ASP A 1 92 ? -9.759 8.446 -12.877 1.00 93.62 92 ASP A O 1
ATOM 702 N N . GLY A 1 93 ? -9.275 8.898 -10.724 1.00 91.69 93 GLY A N 1
ATOM 703 C CA . GLY A 1 93 ? -9.462 7.542 -10.207 1.00 91.69 93 GLY A CA 1
ATOM 704 C C . GLY A 1 93 ? -8.273 6.609 -10.435 1.00 91.69 93 GLY A C 1
ATOM 705 O O . GLY A 1 93 ? -8.401 5.408 -10.215 1.00 91.69 93 GLY A O 1
ATOM 706 N N . GLN A 1 94 ? -7.126 7.128 -10.879 1.00 94.44 94 GLN A N 1
ATOM 707 C CA . GLN A 1 94 ? -5.911 6.332 -11.045 1.00 94.44 94 GLN A CA 1
ATOM 708 C C . GLN A 1 94 ? -5.055 6.354 -9.780 1.00 94.44 94 GLN A C 1
ATOM 710 O O . GLN A 1 94 ? -4.957 7.380 -9.104 1.00 94.44 94 GLN A O 1
ATOM 715 N N . LEU A 1 95 ? -4.399 5.233 -9.481 1.00 95.31 95 LEU A N 1
ATOM 716 C CA . LEU A 1 95 ? -3.388 5.170 -8.432 1.00 95.31 95 LEU A CA 1
ATOM 717 C C . LEU A 1 95 ? -2.044 5.594 -9.016 1.00 95.31 95 LEU A C 1
ATOM 719 O O . LEU A 1 95 ? -1.505 4.920 -9.895 1.00 95.31 95 LEU A O 1
ATOM 723 N N . TYR A 1 96 ? -1.499 6.699 -8.524 1.00 95.38 96 TYR A N 1
ATOM 724 C CA . TYR A 1 96 ? -0.174 7.184 -8.886 1.00 95.38 96 TYR A CA 1
ATOM 725 C C . TYR A 1 96 ? 0.866 6.662 -7.904 1.00 95.38 96 TYR A C 1
ATOM 727 O O . TYR A 1 96 ? 0.631 6.629 -6.697 1.00 95.38 96 TYR A O 1
ATOM 735 N N . MET A 1 97 ? 2.021 6.273 -8.431 1.00 94.69 97 MET A N 1
ATOM 736 C CA . MET A 1 97 ? 3.116 5.662 -7.688 1.00 94.69 97 MET A CA 1
ATOM 737 C C . MET A 1 97 ? 4.431 6.255 -8.177 1.00 94.69 97 MET A C 1
ATOM 739 O O . MET A 1 97 ? 4.631 6.426 -9.382 1.00 94.69 97 MET A O 1
ATOM 743 N N . ASN A 1 98 ? 5.332 6.578 -7.260 1.00 93.94 98 ASN A N 1
ATOM 744 C CA . ASN A 1 98 ? 6.616 7.180 -7.588 1.00 93.94 98 ASN A CA 1
ATOM 745 C C . ASN A 1 98 ? 7.730 6.146 -7.458 1.00 93.94 98 ASN A C 1
ATOM 747 O O . ASN A 1 98 ? 7.677 5.243 -6.630 1.00 93.94 98 ASN A O 1
ATOM 751 N N . GLN A 1 99 ? 8.762 6.322 -8.266 1.00 92.88 99 GLN A N 1
ATOM 752 C CA . GLN A 1 99 ? 10.035 5.631 -8.145 1.00 92.88 99 GLN A CA 1
ATOM 753 C C . GLN A 1 99 ? 11.141 6.677 -8.263 1.00 92.88 99 GLN A C 1
ATOM 755 O O . GLN A 1 99 ? 11.027 7.620 -9.054 1.00 92.88 99 GLN A O 1
ATOM 760 N N . SER A 1 100 ? 12.218 6.514 -7.503 1.00 89.81 100 SER A N 1
ATOM 761 C CA . SER A 1 100 ? 13.352 7.435 -7.534 1.00 89.81 100 SER A CA 1
ATOM 762 C C . SER A 1 100 ? 14.454 6.967 -8.501 1.00 89.81 100 SER A C 1
ATOM 764 O O . SER A 1 100 ? 14.323 5.983 -9.230 1.00 89.81 100 SER A O 1
ATOM 766 N N . ILE A 1 101 ? 15.546 7.727 -8.568 1.00 83.88 101 ILE A N 1
ATOM 767 C CA . ILE A 1 101 ? 16.722 7.409 -9.390 1.00 83.88 101 ILE A CA 1
ATOM 768 C C . ILE A 1 101 ? 17.424 6.130 -8.892 1.00 83.88 101 ILE A C 1
ATOM 770 O O . ILE A 1 101 ? 17.292 5.784 -7.729 1.00 83.88 101 ILE A O 1
ATOM 774 N N . TYR A 1 102 ? 18.182 5.450 -9.757 1.00 84.12 102 TYR A N 1
ATOM 775 C CA . TYR A 1 102 ? 18.927 4.203 -9.468 1.00 84.12 102 TYR A CA 1
ATOM 776 C C . TYR A 1 102 ? 18.115 2.905 -9.320 1.00 84.12 102 TYR A C 1
ATOM 778 O O . TYR A 1 102 ? 18.714 1.863 -9.073 1.00 84.12 102 TYR A O 1
ATOM 786 N N . ILE A 1 103 ? 16.805 2.932 -9.571 1.00 89.19 103 ILE A N 1
ATOM 787 C CA . ILE A 1 103 ? 15.958 1.734 -9.672 1.00 89.19 103 ILE A CA 1
ATOM 788 C C . ILE A 1 103 ? 15.552 1.480 -11.125 1.00 89.19 103 ILE A C 1
ATOM 790 O O . ILE A 1 103 ? 15.338 2.425 -11.891 1.00 89.19 103 ILE A O 1
ATOM 794 N N . HIS A 1 104 ? 15.410 0.204 -11.494 1.00 90.31 104 HIS A N 1
ATOM 795 C CA . HIS A 1 104 ? 14.876 -0.200 -12.794 1.00 90.31 104 HIS A CA 1
ATOM 796 C C . HIS A 1 104 ? 13.653 -1.105 -12.643 1.00 90.31 104 HIS A C 1
ATOM 798 O O . HIS A 1 104 ? 13.752 -2.255 -12.224 1.00 90.31 104 HIS A O 1
ATOM 804 N N . THR A 1 105 ? 12.494 -0.614 -13.075 1.00 89.94 105 THR A N 1
ATOM 805 C CA . THR A 1 105 ? 11.236 -1.367 -13.037 1.00 89.94 105 THR A CA 1
ATOM 806 C C . THR A 1 105 ? 10.887 -1.935 -14.399 1.00 89.94 105 THR A C 1
ATOM 808 O O . THR A 1 105 ? 10.995 -1.258 -15.426 1.00 89.94 105 THR A O 1
ATOM 811 N N . HIS A 1 106 ? 10.436 -3.186 -14.380 1.00 91.06 106 HIS A N 1
ATOM 812 C CA . HIS A 1 106 ? 10.075 -3.981 -15.545 1.00 91.06 106 HIS A CA 1
ATOM 813 C C . HIS A 1 106 ? 8.778 -4.734 -15.263 1.00 91.06 106 HIS A C 1
ATOM 815 O O . HIS A 1 106 ? 8.775 -5.947 -15.067 1.00 91.06 106 HIS A O 1
ATOM 821 N N . THR A 1 107 ? 7.674 -3.999 -15.219 1.00 89.88 107 THR A N 1
ATOM 822 C CA . THR A 1 107 ? 6.378 -4.534 -14.803 1.00 89.88 107 THR A CA 1
ATOM 823 C C . THR A 1 107 ? 5.548 -4.940 -16.011 1.00 89.88 107 THR A C 1
ATOM 825 O O . THR A 1 107 ? 5.406 -4.186 -16.975 1.00 89.88 107 THR A O 1
ATOM 828 N N . GLU A 1 108 ? 4.971 -6.136 -15.954 1.00 87.50 108 GLU A N 1
ATOM 829 C CA . GLU A 1 108 ? 3.978 -6.581 -16.928 1.00 87.50 108 GLU A CA 1
ATOM 830 C C . GLU A 1 108 ? 2.592 -6.076 -16.530 1.00 87.50 108 GLU A C 1
ATOM 832 O O . GLU A 1 108 ? 2.192 -6.146 -15.370 1.00 87.50 108 GLU A O 1
ATOM 837 N N . THR A 1 109 ? 1.856 -5.562 -17.510 1.00 86.00 109 THR A N 1
ATOM 838 C CA . THR A 1 109 ? 0.469 -5.116 -17.354 1.00 86.00 109 THR A CA 1
ATOM 839 C C . THR A 1 109 ? -0.404 -5.809 -18.403 1.00 86.00 109 THR A C 1
ATOM 841 O O . THR A 1 109 ? 0.133 -6.290 -19.410 1.00 86.00 109 THR A O 1
ATOM 844 N N . PRO A 1 110 ? -1.743 -5.802 -18.260 1.00 84.81 110 PRO A N 1
ATOM 845 C CA . PRO A 1 110 ? -2.648 -6.271 -19.315 1.00 84.81 110 PRO A CA 1
ATOM 846 C C . PRO A 1 110 ? -2.428 -5.593 -20.681 1.00 84.81 110 PRO A C 1
ATOM 848 O O . PRO A 1 110 ? -2.792 -6.145 -21.718 1.00 84.81 110 PRO A O 1
ATOM 851 N N . HIS A 1 111 ? -1.803 -4.412 -20.700 1.00 85.62 111 HIS A N 1
ATOM 852 C CA . HIS A 1 111 ? -1.509 -3.633 -21.906 1.00 85.62 111 HIS A CA 1
ATOM 853 C C . HIS A 1 111 ? -0.078 -3.817 -22.434 1.00 85.62 111 HIS A C 1
ATOM 855 O O . HIS A 1 111 ? 0.308 -3.173 -23.410 1.00 85.62 111 HIS A O 1
ATOM 861 N N . GLY A 1 112 ? 0.706 -4.701 -21.816 1.00 88.12 112 GLY A N 1
ATOM 862 C CA . GLY A 1 112 ? 2.087 -4.991 -22.184 1.00 88.12 112 GLY A CA 1
ATOM 863 C C . GLY A 1 112 ? 3.097 -4.590 -21.112 1.00 88.12 112 GLY A C 1
ATOM 864 O O . GLY A 1 112 ? 2.752 -4.215 -19.990 1.00 88.12 112 GLY A O 1
ATOM 865 N N . VAL A 1 113 ? 4.375 -4.710 -21.465 1.00 90.12 113 VAL A N 1
ATOM 866 C CA . VAL A 1 113 ? 5.491 -4.441 -20.551 1.00 90.12 113 VAL A CA 1
ATOM 867 C C . VAL A 1 113 ? 5.717 -2.938 -20.424 1.00 90.12 113 VAL A C 1
ATOM 869 O O . VAL A 1 113 ? 5.971 -2.257 -21.419 1.00 90.12 113 VAL A O 1
ATOM 872 N N . VAL A 1 114 ? 5.710 -2.442 -19.190 1.00 91.44 114 VAL A N 1
ATOM 873 C CA . VAL A 1 114 ? 6.076 -1.070 -18.838 1.00 91.44 114 VAL A CA 1
ATOM 874 C C . VAL A 1 114 ? 7.477 -1.075 -18.234 1.00 91.44 114 VAL A C 1
ATOM 876 O O . VAL A 1 114 ? 7.798 -1.892 -17.371 1.00 91.44 114 VAL A O 1
ATOM 879 N N . ARG A 1 115 ? 8.333 -0.165 -18.710 1.00 93.44 115 ARG A N 1
ATOM 880 C CA . ARG A 1 115 ? 9.714 -0.027 -18.232 1.00 93.44 115 ARG A CA 1
ATOM 881 C C . ARG A 1 115 ? 9.961 1.376 -17.711 1.00 93.44 115 ARG A C 1
ATOM 883 O O . ARG A 1 115 ? 9.684 2.344 -18.417 1.00 93.44 115 ARG A O 1
ATOM 890 N N . LEU A 1 116 ? 10.540 1.468 -16.520 1.00 92.38 116 LEU A N 1
ATOM 891 C CA . LEU A 1 116 ? 10.983 2.723 -15.924 1.00 92.38 116 LEU A CA 1
ATOM 892 C C . LEU A 1 116 ? 12.419 2.561 -15.416 1.00 92.38 116 LEU A C 1
ATOM 894 O O . LEU A 1 116 ? 12.659 1.968 -14.368 1.00 92.38 116 LEU A O 1
ATOM 898 N N . ASN A 1 117 ? 13.367 3.089 -16.191 1.00 91.69 117 ASN A N 1
ATOM 899 C CA . ASN A 1 117 ? 14.813 2.917 -15.994 1.00 91.69 117 ASN A CA 1
ATOM 900 C C . ASN A 1 117 ? 15.479 4.111 -15.276 1.00 91.69 117 ASN A C 1
ATOM 902 O O . ASN A 1 117 ? 16.667 4.366 -15.455 1.00 91.69 117 ASN A O 1
ATOM 906 N N . SER A 1 118 ? 14.696 4.931 -14.574 1.00 90.19 118 SER A N 1
ATOM 907 C CA . SER A 1 118 ? 15.150 6.119 -13.839 1.00 90.19 118 SER A CA 1
ATOM 908 C C . SER A 1 118 ? 14.065 6.539 -12.839 1.00 90.19 118 SER A C 1
ATOM 910 O O . SER A 1 118 ? 13.090 5.817 -12.646 1.00 90.19 118 SER A O 1
ATOM 912 N N . GLY A 1 119 ? 14.201 7.717 -12.231 1.00 90.69 119 GLY A N 1
ATOM 913 C CA . GLY A 1 119 ? 13.126 8.313 -11.443 1.00 90.69 119 GLY A CA 1
ATOM 914 C C . GLY A 1 119 ? 11.933 8.706 -12.315 1.00 90.69 119 GLY A C 1
ATOM 915 O O . GLY A 1 119 ? 12.105 9.216 -13.427 1.00 90.69 119 GLY A O 1
ATOM 916 N N . GLY A 1 120 ? 10.721 8.482 -11.816 1.00 93.62 120 GLY A N 1
ATOM 917 C CA . GLY A 1 120 ? 9.497 8.787 -12.545 1.00 93.62 120 GLY A CA 1
ATOM 918 C C . GLY A 1 120 ? 8.224 8.412 -11.800 1.00 93.62 120 GLY A C 1
ATOM 919 O O . GLY A 1 120 ? 8.250 7.953 -10.659 1.00 93.62 120 GLY A O 1
ATOM 920 N N . ILE A 1 121 ? 7.102 8.633 -12.481 1.00 93.50 121 ILE A N 1
ATOM 921 C CA . ILE A 1 121 ? 5.760 8.355 -11.975 1.00 93.50 121 ILE A CA 1
ATOM 922 C C . ILE A 1 121 ? 5.130 7.280 -12.857 1.00 93.50 121 ILE A C 1
ATOM 924 O O . ILE A 1 121 ? 5.132 7.397 -14.083 1.00 93.50 121 ILE A O 1
ATOM 928 N N . LEU A 1 122 ? 4.582 6.253 -12.218 1.00 92.06 122 LEU A N 1
ATOM 929 C CA . LEU A 1 122 ? 3.727 5.236 -12.815 1.00 92.06 122 LEU A CA 1
ATOM 930 C C . LEU A 1 122 ? 2.289 5.491 -12.358 1.00 92.06 122 LEU A C 1
ATOM 932 O O . LEU A 1 122 ? 2.057 5.905 -11.223 1.00 92.06 122 LEU A O 1
ATOM 936 N N . ASN A 1 123 ? 1.319 5.231 -13.224 1.00 91.81 123 ASN A N 1
ATOM 937 C CA . ASN A 1 123 ? -0.098 5.286 -12.886 1.00 91.81 123 ASN A CA 1
ATOM 938 C C . ASN A 1 123 ? -0.771 3.966 -13.252 1.00 91.81 123 ASN A C 1
ATOM 940 O O . ASN A 1 123 ? -0.457 3.361 -14.277 1.00 91.81 123 ASN A O 1
ATOM 944 N N . LEU A 1 124 ? -1.700 3.537 -12.405 1.00 89.50 124 LEU A N 1
ATOM 945 C CA . LEU A 1 124 ? -2.475 2.319 -12.580 1.00 89.50 124 LEU A CA 1
ATOM 946 C C . LEU A 1 124 ? -3.967 2.643 -12.538 1.00 89.50 124 LEU A C 1
ATOM 948 O O . LEU A 1 124 ? -4.451 3.292 -11.609 1.00 89.50 124 LEU A O 1
ATOM 952 N N . ARG A 1 125 ? -4.694 2.132 -13.530 1.00 89.56 125 ARG A N 1
ATOM 953 C CA . ARG A 1 125 ? -6.150 2.024 -13.511 1.00 89.56 125 ARG A CA 1
ATOM 954 C C . ARG A 1 125 ? -6.510 0.614 -13.039 1.00 89.56 125 ARG A C 1
ATOM 956 O O . ARG A 1 125 ? -5.960 -0.350 -13.556 1.00 89.56 125 ARG A O 1
ATOM 963 N N . LEU A 1 126 ? -7.366 0.489 -12.029 1.00 80.62 126 LEU A N 1
ATOM 964 C CA . LEU A 1 126 ? -7.678 -0.813 -11.416 1.00 80.62 126 LEU A CA 1
ATOM 965 C C . LEU A 1 126 ? -8.812 -1.583 -12.104 1.00 80.62 126 LEU A C 1
ATOM 967 O O . LEU A 1 126 ? -9.023 -2.759 -11.815 1.00 80.62 126 LEU A O 1
ATOM 971 N N . ASP A 1 127 ? -9.564 -0.909 -12.967 1.00 72.88 127 ASP A N 1
ATOM 972 C CA . ASP A 1 127 ? -10.731 -1.403 -13.704 1.00 72.88 127 ASP A CA 1
ATOM 973 C C . ASP A 1 127 ? -10.376 -2.047 -15.059 1.00 72.88 127 ASP A C 1
ATOM 975 O O . ASP A 1 127 ? -11.280 -2.463 -15.787 1.00 72.88 127 ASP A O 1
ATOM 979 N N . THR A 1 128 ? -9.086 -2.149 -15.395 1.00 55.38 128 THR A N 1
ATOM 980 C CA . THR A 1 128 ? -8.558 -2.685 -16.665 1.00 55.38 128 THR A CA 1
ATOM 981 C C . THR A 1 128 ? -7.596 -3.836 -16.441 1.00 55.38 128 THR A C 1
ATOM 983 O O . THR A 1 128 ? -7.703 -4.838 -17.182 1.00 55.38 128 THR A O 1
#

Foldseek 3Di:
DVVDFFFDFDWDFDDPPPPPHGPDIDGQDTRAALWAEWDDDDQGIWTFGQFFTKDFHDDPPPSHGPDIDTPKGQWFVQDSVFTWHDWDADPVRKIKIWGAAPIWGFIADPVGTDIDHHTDMDIDDSVD

pLDDT: mean 92.22, std 7.73, range [43.72, 98.25]